Protein AF-A0A7S2FZT9-F1 (afdb_monomer_lite)

Foldseek 3Di:
DDDDPDDDDDPPDPDAVLNVLVVVCVVVVVLVVLVVAEAEEEEADPSCQSNLVSCCVSNVPRYFYEYEDADPVPVVVPDHSGPYYHHHVVSVVVVVVVVVVVVVVVVVVVVPPPPDDDDDD

Secondary structure (DSSP, 8-state):
---TT------S----HHHHHHHHHHHTTGGG-GGG---EEEE-SGGGHHHHHHHHHH-SSS-EEEEE--TT-GGGGGS---SEEESSHHHHHHHHHHHHHHHHHHHHHHHTSS-------

Structure (mmCIF, N/CA/C/O backbone):
data_AF-A0A7S2FZT9-F1
#
_entry.id   AF-A0A7S2FZT9-F1
#
loop_
_atom_site.group_PDB
_atom_site.id
_atom_site.type_symbol
_atom_site.label_atom_id
_atom_site.label_alt_id
_atom_site.label_comp_id
_atom_site.label_asym_id
_atom_site.label_entity_id
_atom_site.label_seq_id
_atom_site.pdbx_PDB_ins_code
_atom_site.Cartn_x
_atom_site.Cartn_y
_atom_site.Cartn_z
_atom_site.occupancy
_atom_site.B_iso_or_equiv
_atom_site.auth_seq_id
_atom_site.auth_comp_id
_atom_site.auth_asym_id
_atom_site.auth_atom_id
_atom_site.pdbx_PDB_model_num
ATOM 1 N N . LYS A 1 1 ? 1.820 2.189 -19.430 1.00 56.38 1 LYS A N 1
ATOM 2 C CA . LYS A 1 1 ? 3.180 1.774 -18.998 1.00 56.38 1 LYS A CA 1
ATOM 3 C C . LYS A 1 1 ? 3.579 0.583 -19.878 1.00 56.38 1 LYS A C 1
ATOM 5 O O . LYS A 1 1 ? 2.683 -0.153 -20.259 1.00 56.38 1 LYS A O 1
ATOM 10 N N . HIS A 1 2 ? 4.842 0.445 -20.287 1.00 57.19 2 HIS A N 1
ATOM 11 C CA . HIS A 1 2 ? 5.286 -0.660 -21.153 1.00 57.19 2 HIS A CA 1
ATOM 12 C C . HIS A 1 2 ? 5.999 -1.707 -20.292 1.00 57.19 2 HIS A C 1
ATOM 14 O O . HIS A 1 2 ? 6.981 -1.375 -19.632 1.00 57.19 2 HIS A O 1
ATOM 20 N N . GLY A 1 3 ? 5.507 -2.947 -20.278 1.00 56.53 3 GLY A N 1
ATOM 21 C CA . GLY A 1 3 ? 6.212 -4.058 -19.636 1.00 56.53 3 GLY A CA 1
ATOM 22 C C . GLY A 1 3 ? 7.491 -4.401 -20.406 1.00 56.53 3 GLY A C 1
ATOM 23 O O . GLY A 1 3 ? 7.520 -4.321 -21.637 1.00 56.53 3 GLY A O 1
ATOM 24 N N . LYS A 1 4 ? 8.569 -4.790 -19.709 1.00 53.38 4 LYS A N 1
ATOM 25 C CA . LYS A 1 4 ? 9.800 -5.254 -20.375 1.00 53.38 4 LYS A CA 1
ATOM 26 C C . LYS A 1 4 ? 9.459 -6.461 -21.258 1.00 53.38 4 LYS A C 1
ATOM 28 O O . LYS A 1 4 ? 9.181 -7.539 -20.747 1.00 53.38 4 LYS A O 1
ATOM 33 N N . LYS A 1 5 ? 9.526 -6.268 -22.581 1.00 70.00 5 LYS A N 1
ATOM 34 C CA . LYS A 1 5 ? 9.258 -7.282 -23.622 1.00 70.00 5 LYS A CA 1
ATOM 35 C C . LYS A 1 5 ? 7.807 -7.794 -23.674 1.00 70.00 5 LYS A C 1
ATOM 37 O O . LYS A 1 5 ? 7.585 -8.940 -24.052 1.00 70.00 5 LYS A O 1
ATOM 42 N N . VAL A 1 6 ? 6.825 -6.952 -23.340 1.00 79.00 6 VAL A N 1
ATOM 43 C CA . VAL A 1 6 ? 5.394 -7.291 -23.446 1.00 79.00 6 VAL A CA 1
ATOM 44 C C . VAL A 1 6 ? 4.625 -6.155 -24.124 1.00 79.00 6 VAL A C 1
ATOM 46 O O . VAL A 1 6 ? 4.828 -4.985 -23.805 1.00 79.00 6 VAL A O 1
ATOM 49 N N . PHE A 1 7 ? 3.725 -6.507 -25.047 1.00 73.69 7 PHE A N 1
ATOM 50 C CA . PHE A 1 7 ? 2.709 -5.595 -25.575 1.00 73.69 7 PHE A CA 1
ATOM 51 C C . PHE A 1 7 ? 1.429 -5.736 -24.751 1.00 73.69 7 PHE A C 1
ATOM 53 O O . PHE A 1 7 ? 0.883 -6.831 -24.638 1.00 73.69 7 PHE A O 1
ATOM 60 N N . GLU A 1 8 ? 0.943 -4.631 -24.189 1.00 69.12 8 GLU A N 1
ATOM 61 C CA . GLU A 1 8 ? -0.295 -4.608 -23.411 1.00 69.12 8 GLU A CA 1
ATOM 62 C C . GLU A 1 8 ? -1.389 -3.858 -24.173 1.00 69.12 8 GLU A C 1
ATOM 64 O O . GLU A 1 8 ? -1.279 -2.659 -24.431 1.00 69.12 8 GLU A O 1
ATOM 69 N N . LEU A 1 9 ? -2.471 -4.560 -24.506 1.00 77.75 9 LEU A N 1
ATOM 70 C CA . LEU A 1 9 ? -3.703 -3.958 -25.006 1.00 77.75 9 LEU A CA 1
ATOM 71 C C . LEU A 1 9 ? -4.630 -3.732 -23.813 1.00 77.75 9 LEU A C 1
ATOM 73 O O . LEU A 1 9 ? -5.137 -4.687 -23.227 1.00 77.75 9 LEU A O 1
ATOM 77 N N . ARG A 1 10 ? -4.835 -2.470 -23.432 1.00 71.88 10 ARG A N 1
ATOM 78 C CA . ARG A 1 10 ? -5.745 -2.082 -22.348 1.00 71.88 10 ARG A CA 1
ATOM 79 C C . ARG A 1 10 ? -6.803 -1.113 -22.884 1.00 71.88 10 ARG A C 1
ATOM 81 O O . ARG A 1 10 ? -6.472 -0.287 -23.739 1.00 71.88 10 ARG A O 1
ATOM 88 N N . PRO A 1 11 ? -8.058 -1.183 -22.406 1.00 75.00 11 PRO A N 1
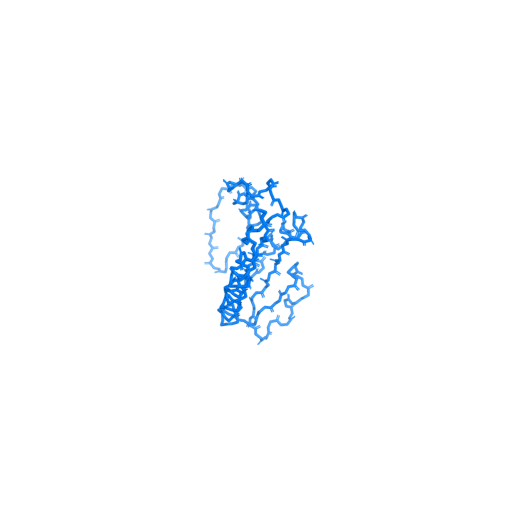ATOM 89 C CA . PRO A 1 11 ? -9.051 -0.151 -22.679 1.00 75.00 11 PRO A CA 1
ATOM 90 C C . PRO A 1 11 ? -8.497 1.238 -22.336 1.00 75.00 11 PRO A C 1
ATOM 92 O O . PRO A 1 11 ? -7.782 1.385 -21.344 1.00 75.00 11 PRO A O 1
ATOM 95 N N . LYS A 1 12 ? -8.829 2.261 -23.135 1.00 77.12 12 LYS A N 1
ATOM 96 C CA . LYS A 1 12 ? -8.429 3.657 -22.885 1.00 77.12 12 LYS A CA 1
ATOM 97 C C . LYS A 1 12 ? -9.270 4.256 -21.750 1.00 77.12 12 LYS A C 1
ATOM 99 O O . LYS A 1 12 ? -10.083 5.148 -21.969 1.00 77.12 12 LYS A O 1
ATOM 104 N N . VAL A 1 13 ? -9.097 3.712 -20.553 1.00 82.31 13 VAL A N 1
ATOM 105 C CA . VAL A 1 13 ? -9.728 4.161 -19.313 1.00 82.31 13 VAL A CA 1
ATOM 106 C C . VAL A 1 13 ? -8.629 4.698 -18.409 1.00 82.31 13 VAL A C 1
ATOM 108 O O . VAL A 1 13 ? -7.566 4.087 -18.299 1.00 82.31 13 VAL A O 1
ATOM 111 N N . ASP A 1 14 ? -8.882 5.841 -17.777 1.00 80.31 14 ASP A N 1
ATOM 112 C CA . ASP A 1 14 ? -7.965 6.446 -16.813 1.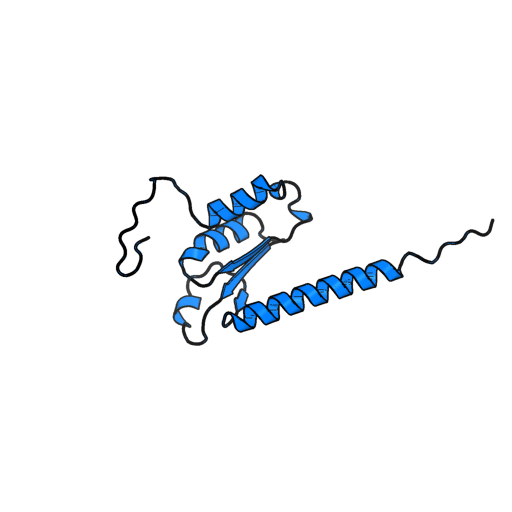00 80.31 14 ASP A CA 1
ATOM 113 C C . ASP A 1 14 ? -8.044 5.700 -15.470 1.00 80.31 14 ASP A C 1
ATOM 115 O O . ASP A 1 14 ? -8.705 6.116 -14.518 1.00 80.31 14 ASP A O 1
ATOM 119 N N . TRP A 1 15 ? -7.456 4.502 -15.448 1.00 87.62 15 TRP A N 1
ATOM 120 C CA . TRP A 1 15 ? -7.450 3.600 -14.302 1.00 87.62 15 TRP A CA 1
ATOM 121 C C . TRP A 1 15 ? -6.024 3.210 -13.929 1.00 87.62 15 TRP A C 1
ATOM 123 O O . TRP A 1 15 ? -5.269 2.671 -14.744 1.00 87.62 15 TRP A O 1
ATOM 133 N N . ASN A 1 16 ? -5.669 3.450 -12.672 1.00 89.25 16 ASN A N 1
ATOM 134 C CA . ASN A 1 16 ? -4.379 3.105 -12.086 1.00 89.25 16 ASN A CA 1
ATOM 135 C C . ASN A 1 16 ? -4.579 2.480 -10.691 1.00 89.25 16 ASN A C 1
ATOM 137 O O . ASN A 1 16 ? -5.712 2.339 -10.221 1.00 89.25 16 ASN A O 1
ATOM 141 N N . LYS A 1 17 ? -3.487 2.069 -10.032 1.00 90.50 17 LYS A N 1
ATOM 142 C CA . LYS A 1 17 ? -3.563 1.443 -8.701 1.00 90.50 17 LYS A CA 1
ATOM 143 C C . LYS A 1 17 ? -4.152 2.396 -7.649 1.00 90.50 17 LYS A C 1
ATOM 145 O O . LYS A 1 17 ? -4.909 1.947 -6.797 1.00 90.50 17 LYS A O 1
ATOM 150 N N . GLY A 1 18 ? -3.913 3.703 -7.767 1.00 92.62 18 GLY A N 1
ATOM 151 C CA . GLY A 1 18 ? -4.561 4.723 -6.939 1.00 92.62 18 GLY A CA 1
ATOM 152 C C . GLY A 1 18 ? -6.075 4.757 -7.112 1.00 92.62 18 GLY A C 1
ATOM 153 O O . GLY A 1 18 ? -6.802 4.644 -6.126 1.00 92.62 18 GLY A O 1
ATOM 154 N N . SER A 1 19 ? -6.565 4.815 -8.354 1.00 93.56 19 SER A N 1
ATOM 155 C CA . SER A 1 19 ? -8.004 4.737 -8.651 1.00 93.56 19 SER A CA 1
ATOM 156 C C . SER A 1 19 ? -8.627 3.454 -8.091 1.00 93.56 19 SER A C 1
ATOM 158 O O . SER A 1 19 ? -9.734 3.495 -7.558 1.00 93.56 19 SER A O 1
ATOM 160 N N . ALA A 1 20 ? -7.902 2.331 -8.146 1.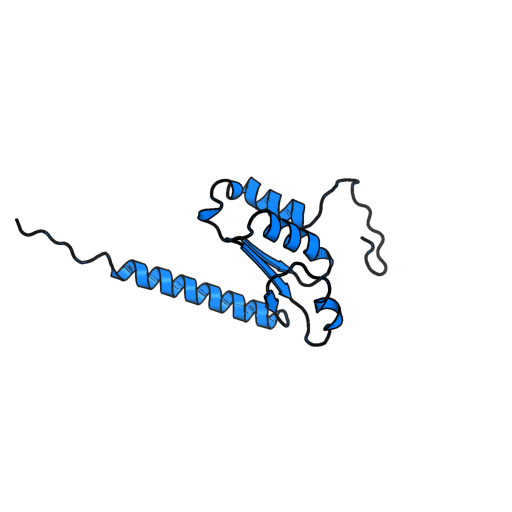00 93.69 20 ALA A N 1
ATOM 161 C CA . ALA A 1 20 ? -8.359 1.061 -7.592 1.00 93.69 20 ALA A CA 1
ATOM 162 C C . ALA A 1 20 ? -8.484 1.082 -6.061 1.00 93.69 20 ALA A C 1
ATOM 164 O O . ALA A 1 20 ? -9.511 0.655 -5.539 1.00 93.69 20 ALA A O 1
ATOM 165 N N . VAL A 1 21 ? -7.488 1.609 -5.342 1.00 93.94 21 VAL A N 1
ATOM 166 C CA . VAL A 1 21 ? -7.532 1.725 -3.872 1.00 93.94 21 VAL A CA 1
ATOM 167 C C . VAL A 1 21 ? -8.717 2.580 -3.430 1.00 93.94 21 VAL A C 1
ATOM 169 O O . VAL A 1 21 ? -9.498 2.159 -2.577 1.00 93.94 21 VAL A O 1
ATOM 172 N N . LEU A 1 22 ? -8.896 3.753 -4.044 1.00 93.88 22 LEU A N 1
ATOM 173 C CA . LEU A 1 22 ? -10.003 4.650 -3.703 1.00 93.88 22 LEU A CA 1
ATOM 174 C C . LEU A 1 22 ? -11.363 4.023 -4.011 1.00 93.88 22 LEU A C 1
ATOM 176 O O . LEU A 1 22 ? -12.302 4.159 -3.226 1.00 93.88 22 LEU A O 1
ATOM 180 N N . TRP A 1 23 ? -11.457 3.285 -5.117 1.00 95.31 23 TRP A N 1
ATOM 181 C CA . TRP A 1 23 ? -12.665 2.551 -5.457 1.00 95.31 23 TRP A CA 1
ATOM 182 C C . TRP A 1 23 ? -12.976 1.441 -4.450 1.00 95.31 23 TRP A C 1
ATOM 184 O O . TRP A 1 23 ? -14.131 1.318 -4.059 1.00 95.31 23 TRP A O 1
ATOM 194 N N . ILE A 1 24 ? -11.984 0.673 -3.980 1.00 95.00 24 ILE A N 1
ATOM 195 C CA . ILE A 1 24 ? -12.196 -0.364 -2.952 1.00 95.00 24 ILE A CA 1
ATOM 196 C C . ILE A 1 24 ? -12.735 0.269 -1.664 1.00 95.00 24 ILE A C 1
ATOM 198 O O . ILE A 1 24 ? -13.734 -0.202 -1.122 1.00 95.00 24 ILE A O 1
ATOM 202 N N . LEU A 1 25 ? -12.125 1.365 -1.200 1.00 93.94 25 LEU A N 1
ATOM 203 C CA . LEU A 1 25 ? -12.586 2.084 -0.007 1.00 93.94 25 LEU A CA 1
ATOM 204 C C . LEU A 1 25 ? -14.030 2.577 -0.160 1.00 93.94 25 LEU A C 1
ATOM 206 O O . LEU A 1 25 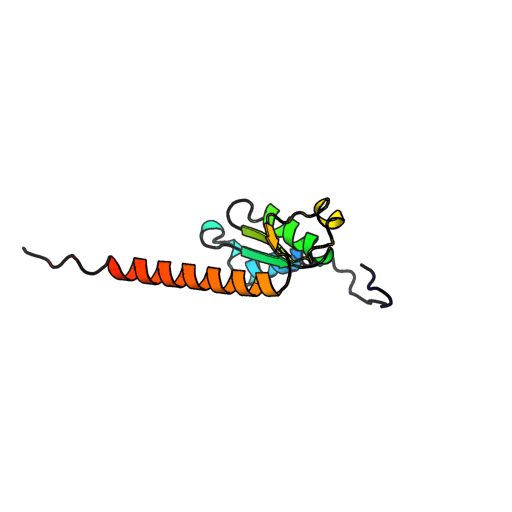? -14.826 2.462 0.770 1.00 93.94 25 LEU A O 1
ATOM 210 N N . GLN A 1 26 ? -14.387 3.091 -1.337 1.00 94.19 26 GLN A N 1
ATOM 211 C CA . GLN A 1 26 ? -15.752 3.515 -1.637 1.00 94.19 26 GLN A CA 1
ATOM 212 C C . GLN A 1 26 ? -16.728 2.334 -1.717 1.00 94.19 26 GLN A C 1
ATOM 214 O O . GLN A 1 26 ? -17.817 2.408 -1.154 1.00 94.19 26 GLN A O 1
ATOM 219 N N . ALA A 1 27 ? -16.360 1.254 -2.407 1.00 95.25 27 ALA A N 1
ATOM 220 C CA . ALA A 1 27 ? -17.205 0.078 -2.606 1.00 95.25 27 ALA A CA 1
ATOM 221 C C . ALA A 1 27 ? -17.532 -0.628 -1.282 1.00 95.25 27 ALA A C 1
ATOM 223 O O . ALA A 1 27 ? -18.614 -1.191 -1.136 1.00 95.25 27 ALA A O 1
ATOM 224 N N . LEU A 1 28 ? -16.620 -0.553 -0.310 1.00 93.25 28 LEU A N 1
ATOM 225 C CA . LEU A 1 28 ? -16.812 -1.058 1.048 1.00 93.25 28 LEU A CA 1
ATOM 226 C C . LEU A 1 28 ? -17.495 -0.045 1.990 1.00 93.25 28 LEU A C 1
ATOM 228 O O . LEU A 1 28 ? -17.703 -0.354 3.158 1.00 93.25 28 LEU A O 1
ATOM 232 N N . GLY A 1 29 ? -17.826 1.162 1.516 1.00 92.06 29 GLY A N 1
ATOM 233 C CA . GLY A 1 29 ? -18.427 2.227 2.331 1.00 92.06 29 GLY A CA 1
ATOM 234 C C . GLY A 1 29 ? -17.480 2.851 3.364 1.00 92.06 29 GLY A C 1
ATOM 235 O O . GLY A 1 29 ? -17.911 3.628 4.210 1.00 92.06 29 GLY A O 1
ATOM 236 N N . LEU A 1 30 ? -16.184 2.546 3.298 1.00 91.44 30 LEU A N 1
ATOM 237 C CA . LEU A 1 30 ? -15.182 2.990 4.270 1.00 91.44 30 LEU A CA 1
ATOM 238 C C . LEU A 1 30 ? -14.786 4.462 4.073 1.00 91.44 30 LEU A C 1
ATOM 240 O O . LEU A 1 30 ? -14.272 5.105 4.981 1.00 91.44 30 LEU A O 1
ATOM 244 N N . ASN A 1 31 ? -15.075 5.041 2.906 1.00 84.38 31 ASN A N 1
ATOM 245 C CA . ASN A 1 31 ? -14.811 6.454 2.625 1.00 84.38 31 ASN A CA 1
ATOM 246 C C . ASN A 1 31 ? -15.644 7.436 3.476 1.00 84.38 31 ASN A C 1
ATOM 248 O O . ASN A 1 31 ? -15.291 8.613 3.535 1.00 84.38 31 ASN A O 1
ATOM 252 N N . GLN A 1 32 ? -16.733 6.975 4.099 1.00 83.50 32 GLN A N 1
ATOM 253 C CA . GLN A 1 32 ? -17.599 7.779 4.971 1.00 83.50 32 GLN A CA 1
ATOM 254 C C . GLN A 1 32 ? -17.103 7.799 6.422 1.00 83.50 32 GLN A C 1
ATOM 256 O O . GLN A 1 32 ? -17.319 8.783 7.121 1.00 83.50 32 GLN A O 1
ATOM 261 N N . CYS A 1 33 ? -16.385 6.757 6.847 1.00 83.12 33 CYS A N 1
ATOM 262 C CA . CYS A 1 33 ? -15.856 6.599 8.202 1.00 83.12 33 CYS A CA 1
ATOM 263 C C . CYS A 1 33 ? -14.334 6.755 8.206 1.00 83.12 33 CYS A C 1
ATOM 265 O O . CYS A 1 33 ? -13.620 5.902 8.728 1.00 83.12 33 CYS A O 1
ATOM 267 N N . LYS A 1 34 ? -13.818 7.819 7.571 1.00 80.62 34 LYS A N 1
ATOM 268 C CA . LYS A 1 34 ? -12.367 8.003 7.419 1.00 80.62 34 LYS A CA 1
ATOM 269 C C . LYS A 1 34 ? -11.651 7.931 8.772 1.00 80.62 34 LYS A C 1
ATOM 271 O O . LYS A 1 34 ? -10.619 7.284 8.858 1.00 80.62 34 LYS A O 1
ATOM 276 N N . GLU A 1 35 ? -12.203 8.537 9.817 1.00 84.88 35 GLU A N 1
ATOM 277 C CA . GLU A 1 35 ? -11.591 8.577 11.156 1.00 84.88 35 GLU A CA 1
ATOM 278 C C . GLU A 1 35 ? -11.502 7.200 11.842 1.00 84.88 35 GLU A C 1
ATOM 280 O O . GLU A 1 35 ? -10.615 6.995 12.667 1.00 84.88 35 GLU A O 1
ATOM 285 N N . ASP A 1 36 ? -12.352 6.244 11.456 1.00 87.44 36 ASP A N 1
ATOM 286 C CA . ASP A 1 36 ? -12.431 4.912 12.076 1.00 87.44 36 ASP A CA 1
ATOM 287 C C . ASP A 1 36 ? -11.584 3.853 11.358 1.00 87.44 36 ASP A C 1
ATOM 289 O O . ASP A 1 36 ? -11.477 2.712 11.815 1.00 87.44 36 ASP A O 1
ATOM 293 N N . ILE A 1 37 ? -10.996 4.202 10.212 1.00 91.44 37 ILE A N 1
ATOM 294 C CA . ILE A 1 37 ? -10.194 3.286 9.405 1.00 91.44 37 ILE A CA 1
ATOM 295 C C . ILE A 1 37 ? -8.755 3.771 9.284 1.00 91.44 37 ILE A C 1
ATOM 297 O O . ILE A 1 37 ? -8.468 4.966 9.300 1.00 91.44 37 ILE A O 1
ATOM 301 N N . PHE A 1 38 ? -7.852 2.817 9.075 1.00 93.00 38 PHE A N 1
ATOM 302 C CA . PHE A 1 38 ? -6.460 3.093 8.751 1.00 93.00 38 PHE A CA 1
ATOM 303 C C . PHE A 1 38 ? -6.060 2.327 7.484 1.00 93.00 38 PHE A C 1
ATOM 305 O O . PHE A 1 38 ? -5.625 1.175 7.577 1.00 93.00 38 PHE A O 1
ATOM 312 N N . PRO A 1 39 ? -6.257 2.898 6.280 1.00 94.62 39 PRO A N 1
ATOM 313 C CA . PRO A 1 39 ? -5.834 2.258 5.047 1.00 94.62 39 PRO A CA 1
ATOM 314 C C . PRO A 1 39 ? -4.312 2.122 5.007 1.00 94.62 39 PRO A C 1
ATOM 316 O O . PRO A 1 39 ? -3.580 3.095 5.183 1.00 94.62 39 PRO A O 1
ATOM 319 N N . LEU A 1 40 ? -3.844 0.908 4.741 1.00 95.25 40 LEU A N 1
ATOM 320 C CA . LEU A 1 40 ? -2.431 0.582 4.631 1.00 95.25 40 LEU A CA 1
ATOM 321 C C . LEU A 1 40 ? -2.163 -0.011 3.248 1.00 95.25 40 LEU A C 1
ATOM 323 O O . LEU A 1 40 ? -2.795 -0.998 2.872 1.00 95.25 40 LEU A O 1
ATOM 327 N N . TYR A 1 41 ? -1.228 0.575 2.502 1.00 95.88 41 TYR A N 1
ATOM 328 C CA . TYR A 1 41 ? -0.835 0.081 1.183 1.00 95.88 41 TYR A CA 1
ATOM 329 C C . TYR A 1 41 ? 0.649 -0.291 1.164 1.00 95.88 41 TYR A C 1
ATOM 331 O O . TYR A 1 41 ? 1.495 0.529 1.514 1.00 95.88 41 TYR A O 1
ATOM 339 N N . LEU A 1 42 ? 0.957 -1.514 0.730 1.00 95.62 42 LEU A N 1
ATOM 340 C CA . LEU A 1 42 ? 2.317 -2.018 0.549 1.00 95.62 42 LEU A CA 1
ATOM 341 C C . LEU A 1 42 ? 2.535 -2.306 -0.940 1.00 95.62 42 LEU A C 1
ATOM 343 O O . LEU A 1 42 ? 1.737 -3.027 -1.537 1.00 95.62 42 LEU A O 1
ATOM 347 N N . GLY A 1 43 ? 3.596 -1.758 -1.531 1.00 92.56 43 GLY A N 1
ATOM 348 C CA . GLY A 1 43 ? 3.917 -1.947 -2.950 1.00 92.56 43 GLY A CA 1
ATOM 349 C C . GLY A 1 43 ? 5.419 -1.951 -3.200 1.00 92.56 43 GLY A C 1
ATOM 350 O O . GLY A 1 43 ? 6.158 -1.358 -2.418 1.00 92.56 43 GLY A O 1
ATOM 351 N N . ASP A 1 44 ? 5.879 -2.630 -4.248 1.00 86.38 44 ASP A N 1
ATOM 352 C CA . ASP A 1 44 ? 7.300 -2.916 -4.483 1.00 86.38 44 ASP A CA 1
ATOM 353 C C . ASP A 1 44 ? 7.933 -2.145 -5.648 1.00 86.38 44 ASP A C 1
ATOM 355 O O . ASP A 1 44 ? 9.158 -2.007 -5.728 1.00 86.38 44 ASP A O 1
ATOM 359 N N . ASP A 1 45 ? 7.112 -1.615 -6.555 1.00 76.56 45 ASP A N 1
ATOM 360 C CA . ASP A 1 45 ? 7.594 -1.039 -7.807 1.00 76.56 45 ASP A CA 1
ATOM 361 C C . ASP A 1 45 ? 7.022 0.361 -8.074 1.00 76.56 45 ASP A C 1
ATOM 363 O O . ASP A 1 45 ? 6.033 0.796 -7.492 1.00 76.56 45 ASP A O 1
ATOM 367 N N . VAL A 1 46 ? 7.594 1.058 -9.057 1.00 69.12 46 VAL A N 1
ATOM 368 C CA . VAL A 1 46 ? 7.169 2.385 -9.550 1.00 69.12 46 VAL A CA 1
ATOM 369 C C . VAL A 1 46 ? 5.692 2.403 -9.983 1.00 69.12 46 VAL A C 1
ATOM 371 O O . VAL A 1 46 ? 5.059 3.449 -10.138 1.00 69.12 46 VAL A O 1
ATOM 374 N N . THR A 1 47 ? 5.095 1.233 -10.221 1.00 73.94 47 THR A N 1
ATOM 375 C CA . THR A 1 47 ? 3.664 1.131 -10.520 1.00 73.94 47 THR A CA 1
ATOM 376 C C . THR A 1 47 ? 2.757 1.418 -9.322 1.00 73.94 47 THR A C 1
ATOM 378 O O . THR A 1 47 ? 1.588 1.732 -9.545 1.00 73.94 47 THR A O 1
ATOM 381 N N . ASP A 1 48 ? 3.286 1.349 -8.101 1.00 87.81 48 ASP A N 1
ATOM 382 C CA . ASP A 1 48 ? 2.577 1.584 -6.842 1.00 87.81 48 ASP A CA 1
ATOM 383 C C . ASP A 1 48 ? 2.546 3.050 -6.406 1.00 87.81 48 ASP A C 1
ATOM 385 O O . ASP A 1 48 ? 1.722 3.414 -5.570 1.00 87.81 48 ASP A O 1
ATOM 389 N N . GLU A 1 49 ? 3.334 3.920 -7.038 1.00 91.50 49 GLU A N 1
ATOM 390 C CA . GLU A 1 49 ? 3.338 5.357 -6.734 1.00 91.50 49 GLU A CA 1
ATOM 391 C C . GLU A 1 49 ? 1.959 6.002 -6.880 1.00 91.50 49 GLU A C 1
ATOM 393 O O . GLU A 1 49 ? 1.558 6.819 -6.052 1.00 91.50 49 GLU A O 1
ATOM 398 N N . ASP A 1 50 ? 1.182 5.574 -7.880 1.00 92.75 50 ASP A N 1
ATOM 399 C CA . ASP A 1 50 ? -0.191 6.043 -8.071 1.00 92.75 50 ASP A CA 1
ATOM 400 C C . ASP A 1 50 ? -1.062 5.743 -6.828 1.00 92.75 50 ASP A C 1
ATOM 402 O O . ASP A 1 50 ? -1.920 6.546 -6.454 1.00 92.75 50 ASP A O 1
ATOM 406 N N . ALA A 1 51 ? -0.823 4.610 -6.155 1.00 94.31 51 ALA A N 1
ATOM 407 C CA . ALA A 1 51 ? -1.502 4.237 -4.917 1.00 94.31 51 ALA A CA 1
ATOM 408 C C . ALA A 1 51 ? -0.971 5.007 -3.704 1.00 94.31 51 ALA A C 1
ATOM 410 O O . ALA A 1 51 ? -1.776 5.491 -2.908 1.00 94.31 51 ALA A O 1
ATOM 411 N N . PHE A 1 52 ? 0.348 5.185 -3.586 1.00 95.00 52 PHE A N 1
ATOM 412 C CA . PHE A 1 52 ? 0.943 5.969 -2.502 1.00 95.00 52 PHE A CA 1
ATOM 413 C C . PHE A 1 52 ? 0.450 7.424 -2.521 1.00 95.00 52 PHE A C 1
ATOM 415 O O . PHE A 1 52 ? 0.008 7.943 -1.495 1.00 95.00 52 PHE A O 1
ATOM 422 N N . VAL A 1 53 ? 0.443 8.065 -3.696 1.00 94.81 53 VAL A N 1
ATOM 423 C CA . VAL A 1 53 ? -0.073 9.433 -3.880 1.00 94.81 53 VAL A CA 1
ATOM 424 C C . VAL A 1 53 ? -1.557 9.513 -3.530 1.00 94.81 53 VAL A C 1
ATOM 426 O O . VAL A 1 53 ? -1.969 10.425 -2.811 1.00 94.81 53 VAL A O 1
ATOM 429 N N . ALA A 1 54 ? -2.369 8.575 -4.027 1.00 94.62 54 ALA A N 1
ATOM 430 C CA . ALA A 1 54 ? -3.802 8.560 -3.752 1.00 94.62 54 ALA A CA 1
ATOM 431 C C . ALA A 1 54 ? -4.086 8.417 -2.251 1.00 94.62 54 ALA A C 1
ATOM 433 O O . ALA A 1 54 ? -4.890 9.171 -1.706 1.00 94.62 54 ALA A O 1
ATOM 434 N N . LEU A 1 55 ? -3.390 7.500 -1.576 1.00 94.12 55 LEU A N 1
ATOM 435 C CA . LEU A 1 55 ? -3.574 7.263 -0.151 1.00 94.12 55 LEU A CA 1
ATOM 436 C C . LEU A 1 55 ? -3.163 8.479 0.679 1.00 94.12 55 LEU A C 1
ATOM 438 O O . LEU A 1 55 ? -3.943 8.948 1.500 1.00 94.12 55 LEU A O 1
ATOM 442 N N . ARG A 1 56 ? -1.990 9.054 0.401 1.00 92.62 56 ARG A N 1
ATOM 443 C CA . ARG A 1 56 ? -1.491 10.240 1.107 1.00 92.62 56 ARG A CA 1
ATOM 444 C C . ARG A 1 56 ? -2.382 11.463 0.904 1.00 92.62 56 ARG A C 1
ATOM 446 O O . ARG A 1 56 ? -2.533 12.271 1.815 1.00 92.62 56 ARG A O 1
ATOM 453 N N . ARG A 1 57 ? -2.977 11.613 -0.283 1.00 93.56 57 ARG A N 1
ATOM 454 C CA . ARG A 1 57 ? -3.904 12.712 -0.580 1.00 93.56 57 ARG A CA 1
ATOM 455 C C . ARG A 1 57 ? -5.240 12.547 0.143 1.00 93.56 57 ARG A C 1
ATOM 457 O O . ARG A 1 57 ? -5.756 13.520 0.681 1.00 93.56 57 ARG A O 1
ATOM 464 N N . GLU A 1 58 ? -5.809 11.344 0.132 1.00 92.75 58 GLU A N 1
ATOM 465 C CA . GLU A 1 58 ? -7.162 11.103 0.652 1.00 92.75 58 GLU A CA 1
ATOM 466 C C . GLU A 1 58 ? -7.204 10.761 2.152 1.00 92.75 58 GLU A C 1
ATOM 468 O O . GLU A 1 58 ? -8.256 10.950 2.776 1.00 92.75 58 GLU A O 1
ATOM 473 N N . HIS A 1 59 ? -6.083 10.283 2.710 1.00 92.31 59 HIS A N 1
ATOM 474 C CA . HIS A 1 59 ? -5.890 9.843 4.100 1.00 92.31 59 HIS A CA 1
ATOM 475 C C . HIS A 1 59 ? -4.571 10.374 4.716 1.00 92.31 59 HIS A C 1
ATOM 477 O O . HIS A 1 59 ? -3.743 9.592 5.182 1.00 92.31 59 HIS A O 1
ATOM 483 N N . PRO A 1 60 ? -4.341 11.702 4.754 1.00 89.69 60 PRO A N 1
ATOM 484 C CA . PRO A 1 60 ? -3.056 12.285 5.167 1.00 89.69 60 PRO A CA 1
ATOM 485 C C . PRO A 1 60 ? -2.705 12.117 6.655 1.00 89.69 60 PRO A C 1
ATOM 487 O O . PRO A 1 60 ? -1.569 12.378 7.036 1.00 89.69 60 PRO A O 1
ATOM 490 N N . GLN A 1 61 ? -3.672 11.767 7.511 1.00 88.31 61 GLN A N 1
ATOM 491 C CA . GLN A 1 61 ? -3.484 11.653 8.970 1.00 88.31 61 GLN A CA 1
ATOM 492 C C . GLN A 1 61 ? -3.798 10.248 9.508 1.00 88.31 61 GLN A C 1
ATOM 494 O O . GLN A 1 61 ? -3.568 9.963 10.679 1.00 88.31 61 GLN A O 1
ATOM 499 N N . ASN A 1 62 ? -4.363 9.384 8.669 1.00 90.69 62 ASN A N 1
ATOM 500 C CA . ASN A 1 62 ? -5.015 8.133 9.051 1.00 90.69 62 ASN A CA 1
ATOM 501 C C . ASN A 1 62 ? -4.850 7.064 7.966 1.00 90.69 62 ASN A C 1
ATOM 503 O O . ASN A 1 62 ? -5.754 6.274 7.725 1.00 90.69 62 ASN A O 1
ATOM 507 N N . GLY A 1 63 ? -3.714 7.065 7.283 1.00 93.44 63 GLY A N 1
ATOM 508 C CA . GLY A 1 63 ? -3.315 6.023 6.353 1.00 93.44 63 GLY A CA 1
ATOM 509 C C . GLY A 1 63 ? -1.798 5.944 6.299 1.00 93.44 63 GLY A C 1
ATOM 510 O O . GLY A 1 63 ? -1.116 6.823 6.823 1.00 93.44 63 GLY A O 1
ATOM 511 N N . ALA A 1 64 ? -1.277 4.880 5.697 1.00 94.94 64 ALA A N 1
ATOM 512 C CA . ALA A 1 64 ? 0.155 4.757 5.466 1.00 94.94 64 ALA A CA 1
ATOM 513 C C . ALA A 1 64 ? 0.465 4.038 4.154 1.00 94.94 64 ALA A C 1
ATOM 515 O O . ALA A 1 64 ? -0.123 3.005 3.819 1.00 94.94 64 ALA A O 1
ATOM 516 N N . ALA A 1 65 ? 1.443 4.578 3.436 1.00 95.12 65 ALA A N 1
ATOM 517 C CA . ALA A 1 65 ? 2.037 3.963 2.258 1.00 95.12 65 ALA A CA 1
ATOM 518 C C . ALA A 1 65 ? 3.437 3.417 2.582 1.00 95.12 65 ALA A C 1
ATOM 520 O O . ALA A 1 65 ? 4.285 4.143 3.109 1.00 95.12 65 ALA A O 1
ATOM 521 N N . ILE A 1 66 ? 3.686 2.148 2.250 1.00 94.44 66 ILE A N 1
ATOM 522 C CA . ILE A 1 66 ? 4.950 1.450 2.506 1.00 94.44 66 ILE A CA 1
ATOM 523 C C . ILE A 1 66 ? 5.531 0.917 1.192 1.00 94.44 66 ILE A C 1
ATOM 525 O O . ILE A 1 66 ? 4.905 0.110 0.505 1.00 94.44 66 ILE A O 1
ATOM 529 N N . LEU A 1 67 ? 6.759 1.325 0.877 1.00 93.00 67 LEU A N 1
ATOM 530 C CA . LEU A 1 67 ? 7.537 0.780 -0.234 1.00 93.00 67 LEU A CA 1
ATOM 531 C C . LEU A 1 67 ? 8.283 -0.488 0.205 1.00 93.00 67 LEU A C 1
ATOM 533 O O . LEU A 1 67 ? 8.956 -0.484 1.230 1.00 93.00 67 LEU A O 1
ATOM 537 N N . VAL A 1 68 ? 8.229 -1.555 -0.585 1.00 92.62 68 VAL A N 1
ATOM 538 C CA . VAL A 1 68 ? 8.952 -2.812 -0.348 1.00 92.62 68 VAL A CA 1
ATOM 539 C C . VAL A 1 68 ? 10.054 -2.954 -1.394 1.00 92.62 68 VAL A C 1
ATOM 541 O O . VAL A 1 68 ? 9.768 -3.131 -2.568 1.00 92.62 68 VAL A O 1
ATOM 544 N N . ARG A 1 69 ? 11.331 -2.882 -1.015 1.00 85.62 69 ARG A N 1
ATOM 545 C CA . ARG A 1 69 ? 12.440 -2.943 -1.989 1.00 85.62 69 ARG A CA 1
ATOM 546 C C . ARG A 1 69 ? 13.668 -3.629 -1.422 1.00 85.62 69 ARG A C 1
ATOM 548 O O . ARG A 1 69 ? 13.984 -3.409 -0.260 1.00 85.62 69 ARG A O 1
ATOM 555 N N . GLU A 1 70 ? 14.407 -4.359 -2.254 1.00 80.38 70 GLU A N 1
ATOM 556 C CA . GLU A 1 70 ? 15.670 -4.979 -1.843 1.00 80.38 70 GLU A CA 1
ATOM 557 C C . GLU A 1 70 ? 16.747 -3.954 -1.449 1.00 80.38 70 GLU A C 1
ATOM 559 O O . GLU A 1 70 ? 16.831 -2.838 -1.974 1.00 80.38 70 GLU A O 1
ATOM 564 N N . SER A 1 71 ? 17.597 -4.355 -0.500 1.00 64.12 71 SER A N 1
ATOM 565 C CA . SER A 1 71 ? 18.735 -3.556 -0.033 1.00 64.12 71 SER A CA 1
ATOM 566 C C . SER A 1 71 ? 19.797 -3.487 -1.133 1.00 64.12 71 SER A C 1
ATOM 568 O O . SER A 1 71 ? 20.562 -4.426 -1.325 1.00 64.12 71 SER A O 1
ATOM 570 N N . GLY A 1 72 ? 19.814 -2.387 -1.883 1.00 62.84 72 GLY A N 1
ATOM 571 C CA . GLY A 1 72 ? 20.674 -2.200 -3.058 1.00 62.84 72 GLY A CA 1
ATOM 572 C C . GLY A 1 72 ? 20.094 -1.215 -4.074 1.00 62.84 72 GLY A C 1
ATOM 573 O O . GLY A 1 72 ? 20.837 -0.600 -4.832 1.00 62.84 72 GLY A O 1
ATOM 574 N N . ASP A 1 73 ? 18.781 -0.985 -4.028 1.00 64.31 73 ASP A N 1
ATOM 575 C CA . ASP A 1 73 ? 18.061 -0.042 -4.889 1.00 64.31 73 ASP A CA 1
ATOM 576 C C . ASP A 1 73 ? 18.006 1.381 -4.316 1.00 64.31 73 ASP A C 1
ATOM 578 O O . ASP A 1 73 ? 16.956 2.025 -4.254 1.00 64.31 73 ASP A O 1
ATOM 582 N N . GLU A 1 74 ? 19.142 1.896 -3.846 1.00 60.59 74 GLU A N 1
ATOM 583 C CA . GLU A 1 74 ? 19.184 3.188 -3.150 1.00 60.59 74 GLU A CA 1
ATOM 584 C C . GLU A 1 74 ? 18.794 4.379 -4.041 1.00 60.59 74 GLU A C 1
ATOM 586 O O . GLU A 1 74 ? 18.180 5.321 -3.540 1.00 60.59 74 GLU A O 1
ATOM 591 N N . GLU A 1 75 ? 19.010 4.307 -5.360 1.00 57.44 75 GLU A N 1
ATOM 592 C CA . GLU A 1 75 ? 18.560 5.337 -6.316 1.00 57.44 75 GLU A CA 1
ATOM 593 C C . GLU A 1 75 ? 17.032 5.513 -6.332 1.00 57.44 75 GLU A C 1
ATOM 595 O O . GLU A 1 75 ? 16.542 6.630 -6.495 1.00 57.44 75 GLU A O 1
ATOM 600 N N . ARG A 1 76 ? 16.258 4.452 -6.055 1.00 57.94 76 ARG A N 1
ATOM 601 C CA . ARG A 1 76 ? 14.785 4.521 -5.990 1.00 57.94 76 ARG A CA 1
ATOM 602 C C . ARG A 1 76 ? 14.249 5.274 -4.775 1.00 57.94 76 ARG A C 1
ATOM 604 O O . ARG A 1 76 ? 13.055 5.535 -4.706 1.00 57.94 76 ARG A O 1
ATOM 611 N N . LYS A 1 77 ? 15.103 5.641 -3.811 1.00 53.59 77 LYS A N 1
ATOM 612 C CA . LYS A 1 77 ? 14.664 6.386 -2.619 1.00 53.59 77 LYS A CA 1
ATOM 613 C C . LYS A 1 77 ? 14.283 7.830 -2.953 1.00 53.59 77 LYS A C 1
ATOM 615 O O . LYS A 1 77 ? 13.596 8.466 -2.164 1.00 53.59 77 LYS A O 1
ATOM 620 N N . ALA A 1 78 ? 14.773 8.353 -4.079 1.00 59.41 78 ALA A N 1
ATOM 621 C CA . ALA A 1 78 ? 14.683 9.771 -4.398 1.00 59.41 78 ALA A CA 1
ATOM 622 C C . ALA A 1 78 ? 13.321 10.210 -4.967 1.00 59.41 78 ALA A C 1
ATOM 624 O O . ALA A 1 78 ? 13.054 11.408 -4.963 1.00 59.41 78 ALA A O 1
ATOM 625 N N . ASP A 1 79 ? 12.467 9.284 -5.421 1.00 77.50 79 ASP A N 1
ATOM 626 C CA . ASP A 1 79 ? 11.223 9.620 -6.135 1.00 77.50 79 ASP A CA 1
ATOM 627 C C . ASP A 1 79 ? 10.056 8.688 -5.751 1.00 77.50 79 ASP A C 1
ATOM 629 O O . ASP A 1 79 ? 9.430 8.061 -6.602 1.00 77.50 79 ASP A O 1
ATOM 633 N N . THR A 1 80 ? 9.801 8.543 -4.443 1.00 87.62 80 THR A N 1
ATOM 634 C CA . THR A 1 80 ? 8.638 7.806 -3.920 1.00 87.62 80 THR A CA 1
ATOM 635 C C . THR A 1 80 ? 7.781 8.674 -3.007 1.00 87.62 80 THR A C 1
ATOM 637 O O . THR A 1 80 ? 8.290 9.459 -2.204 1.00 87.62 80 THR A O 1
ATOM 640 N N . SER A 1 81 ? 6.461 8.517 -3.110 1.00 91.38 81 SER A N 1
ATOM 641 C CA . SER A 1 81 ? 5.485 9.145 -2.214 1.00 91.38 81 SER A CA 1
ATOM 642 C C . SER A 1 81 ? 5.211 8.331 -0.946 1.00 91.38 81 SER A C 1
ATOM 644 O O . SER A 1 81 ? 4.479 8.824 -0.079 1.00 91.38 81 SER A O 1
ATOM 646 N N . ALA A 1 82 ? 5.784 7.124 -0.825 1.00 91.56 82 ALA A N 1
ATOM 647 C CA . ALA A 1 82 ? 5.671 6.277 0.360 1.00 91.56 82 ALA A CA 1
ATOM 648 C C . ALA A 1 82 ? 6.296 6.929 1.605 1.00 91.56 82 ALA A C 1
ATOM 650 O O . ALA A 1 82 ? 7.301 7.637 1.534 1.00 91.56 82 ALA A O 1
ATOM 651 N N . GLU A 1 83 ? 5.700 6.672 2.768 1.00 91.56 83 GLU A N 1
ATOM 652 C CA . GLU A 1 83 ? 6.138 7.227 4.057 1.00 91.56 83 GLU A CA 1
ATOM 653 C C . GLU A 1 83 ? 7.147 6.317 4.758 1.00 91.56 83 GLU A C 1
ATOM 655 O O . GLU A 1 83 ? 8.014 6.785 5.498 1.00 91.56 83 GLU A O 1
ATOM 660 N N . TYR A 1 84 ? 7.051 5.013 4.497 1.00 92.31 84 TYR A N 1
ATOM 661 C CA . TYR A 1 84 ? 7.890 3.988 5.103 1.00 92.31 84 TYR A CA 1
ATOM 662 C C . TYR A 1 84 ? 8.467 3.051 4.047 1.00 92.31 84 TYR A C 1
ATOM 664 O O . TYR A 1 84 ? 7.979 2.972 2.919 1.00 92.31 84 TYR A O 1
ATOM 672 N N . VAL A 1 85 ? 9.515 2.319 4.429 1.00 90.75 85 VAL A N 1
ATOM 673 C CA . VAL A 1 85 ? 10.194 1.360 3.554 1.00 90.75 85 VAL A CA 1
ATOM 674 C C . VAL A 1 85 ? 10.460 0.061 4.310 1.00 90.75 85 VAL A C 1
ATOM 676 O O . VAL A 1 85 ? 10.947 0.101 5.440 1.00 90.75 85 VAL A O 1
ATOM 679 N N . LEU A 1 86 ? 10.188 -1.071 3.664 1.00 92.62 86 LEU A N 1
ATOM 680 C CA . LEU A 1 86 ? 10.594 -2.417 4.067 1.00 92.62 86 LEU A CA 1
ATOM 681 C C . LEU A 1 86 ? 11.607 -2.966 3.059 1.00 92.62 86 LEU A C 1
ATOM 683 O O . LEU A 1 86 ? 11.533 -2.675 1.863 1.00 92.62 86 LEU A O 1
ATOM 687 N N . ARG A 1 87 ? 12.575 -3.747 3.540 1.00 90.12 87 ARG A N 1
ATOM 688 C CA . ARG A 1 87 ? 13.753 -4.157 2.757 1.00 90.12 87 ARG A CA 1
ATOM 689 C C . ARG A 1 87 ? 13.542 -5.358 1.842 1.00 90.12 87 ARG A C 1
ATOM 691 O O . ARG A 1 87 ? 14.454 -5.691 1.093 1.00 90.12 87 ARG A O 1
ATOM 698 N N . ASN A 1 88 ? 12.434 -6.079 1.975 1.00 90.31 88 ASN A N 1
ATOM 699 C CA . ASN A 1 88 ? 12.096 -7.260 1.177 1.00 90.31 88 ASN A CA 1
ATOM 700 C C . ASN A 1 88 ? 10.728 -7.820 1.622 1.00 90.31 88 ASN A C 1
ATOM 702 O O . ASN A 1 88 ? 10.173 -7.369 2.630 1.00 90.31 88 ASN A O 1
ATOM 706 N N . PRO A 1 89 ? 10.189 -8.819 0.900 1.00 93.44 89 PRO A N 1
ATOM 707 C CA . PRO A 1 89 ? 8.983 -9.532 1.316 1.00 93.44 89 PRO A CA 1
ATOM 708 C C . PRO A 1 89 ? 9.072 -10.217 2.692 1.00 93.44 89 PRO A C 1
ATOM 710 O O . PRO A 1 89 ? 8.048 -10.343 3.360 1.00 93.44 89 PRO A O 1
ATOM 713 N N . ASP A 1 90 ? 10.258 -10.610 3.167 1.00 95.00 90 ASP A N 1
ATOM 714 C CA . ASP A 1 90 ? 10.394 -11.208 4.506 1.00 95.00 90 ASP A CA 1
ATOM 715 C C . ASP A 1 90 ? 10.095 -10.178 5.607 1.00 95.00 90 ASP A C 1
ATOM 717 O O . ASP A 1 90 ? 9.415 -10.473 6.591 1.00 95.00 90 ASP A O 1
ATOM 721 N N . GLU A 1 91 ? 10.524 -8.926 5.424 1.00 95.69 91 GLU A N 1
ATOM 722 C CA . GLU A 1 91 ? 10.163 -7.832 6.328 1.00 95.69 91 GLU A CA 1
ATOM 723 C C . GLU A 1 91 ? 8.667 -7.485 6.260 1.00 95.69 91 GLU A C 1
ATOM 725 O O . GLU A 1 91 ? 8.112 -7.037 7.265 1.00 95.69 91 GLU A O 1
ATOM 730 N N . VAL A 1 92 ? 7.990 -7.736 5.131 1.00 95.81 92 VAL A N 1
ATOM 731 C CA . VAL A 1 92 ? 6.521 -7.622 5.042 1.00 95.81 92 VAL A CA 1
ATOM 732 C C . VAL A 1 92 ? 5.850 -8.637 5.958 1.00 95.81 92 VAL A C 1
ATOM 734 O O . VAL A 1 92 ? 4.947 -8.268 6.706 1.00 95.81 92 VAL A O 1
ATOM 737 N N . LEU A 1 93 ? 6.307 -9.891 5.946 1.00 96.56 93 LEU A N 1
ATOM 738 C CA . LEU A 1 93 ? 5.769 -10.924 6.830 1.00 96.56 93 LEU A CA 1
ATOM 739 C C . LEU A 1 93 ? 5.939 -10.530 8.303 1.00 96.56 93 LEU A C 1
ATOM 741 O O . LEU A 1 93 ? 4.956 -10.474 9.037 1.00 96.56 93 LEU A O 1
ATOM 745 N N . ILE A 1 94 ? 7.158 -10.159 8.704 1.00 97.25 94 ILE A N 1
ATOM 746 C CA . ILE A 1 94 ? 7.457 -9.736 10.082 1.00 97.25 94 ILE A CA 1
ATOM 747 C C . ILE A 1 94 ? 6.600 -8.527 10.485 1.00 97.25 94 ILE A C 1
ATOM 749 O O . ILE A 1 94 ? 6.127 -8.437 11.620 1.00 97.25 94 ILE A O 1
ATOM 753 N N . PHE A 1 95 ? 6.400 -7.576 9.571 1.00 96.50 95 PHE A N 1
ATOM 754 C CA . PHE A 1 95 ? 5.549 -6.416 9.809 1.00 96.50 95 PHE A CA 1
ATOM 755 C C . PHE A 1 95 ? 4.085 -6.821 10.058 1.00 96.50 95 PHE A C 1
ATOM 757 O O . PHE A 1 95 ? 3.487 -6.354 11.029 1.00 96.50 95 PHE A O 1
ATOM 764 N N . LEU A 1 96 ? 3.519 -7.707 9.232 1.00 96.31 96 LEU A N 1
ATOM 765 C CA . LEU A 1 96 ? 2.132 -8.171 9.369 1.00 96.31 96 LEU A CA 1
ATOM 766 C C . LEU A 1 96 ? 1.918 -9.019 10.633 1.00 96.31 96 LEU A C 1
ATOM 768 O O . LEU A 1 96 ? 0.898 -8.867 11.310 1.00 96.31 96 LEU A O 1
ATOM 772 N N . GLU A 1 97 ? 2.888 -9.861 10.993 1.00 96.62 97 GLU A N 1
ATOM 773 C CA . GLU A 1 97 ? 2.868 -10.633 12.241 1.00 96.62 97 GLU A CA 1
ATOM 774 C C . GLU A 1 97 ? 2.833 -9.706 13.462 1.00 96.62 97 GLU A C 1
ATOM 776 O O . GLU A 1 97 ? 1.977 -9.847 14.336 1.00 96.62 97 GLU A O 1
ATOM 781 N N . ARG A 1 98 ? 3.700 -8.685 13.488 1.00 95.75 98 ARG A N 1
ATOM 782 C CA . ARG A 1 98 ? 3.719 -7.684 14.566 1.00 95.75 98 ARG A CA 1
ATOM 783 C C . ARG A 1 98 ? 2.433 -6.870 14.631 1.00 95.75 98 ARG A C 1
ATOM 785 O O . ARG A 1 98 ? 1.951 -6.586 15.725 1.00 95.75 98 ARG A O 1
ATOM 792 N N . LEU A 1 99 ? 1.876 -6.489 13.482 1.00 93.50 99 LEU A N 1
ATOM 793 C CA . LEU A 1 99 ? 0.615 -5.751 13.427 1.00 93.50 99 LEU A CA 1
ATOM 794 C C . LEU A 1 99 ? -0.528 -6.562 14.055 1.00 93.50 99 LEU A C 1
ATOM 796 O O . LEU A 1 99 ? -1.327 -6.015 14.814 1.00 93.50 99 LEU A O 1
ATOM 800 N N . THR A 1 100 ? -0.560 -7.867 13.781 1.00 93.31 100 THR A N 1
ATOM 801 C CA . THR A 1 100 ? -1.547 -8.794 14.349 1.00 93.31 100 THR A CA 1
ATOM 802 C C . THR A 1 100 ? -1.364 -8.934 15.859 1.00 93.31 100 THR A C 1
ATOM 804 O O . THR A 1 100 ? -2.326 -8.774 16.605 1.00 93.31 100 THR A O 1
ATOM 807 N N . GLN A 1 101 ? -0.126 -9.107 16.332 1.00 93.50 101 GLN A N 1
ATOM 808 C CA . GLN A 1 101 ? 0.165 -9.187 17.766 1.00 93.50 101 GLN A CA 1
ATOM 809 C C . GLN A 1 101 ? -0.303 -7.932 18.526 1.00 93.50 101 GLN A C 1
ATOM 811 O O . GLN A 1 101 ? -0.948 -8.033 19.568 1.00 93.50 101 GLN A O 1
ATOM 816 N N . VAL A 1 102 ? -0.044 -6.734 17.989 1.00 90.50 102 VAL A N 1
ATOM 817 C CA . VAL A 1 102 ? -0.506 -5.474 18.602 1.00 90.50 102 VAL A CA 1
ATOM 818 C C . VAL A 1 102 ? -2.035 -5.408 18.663 1.00 90.50 102 VAL A C 1
ATOM 820 O O . VAL A 1 102 ? -2.600 -4.866 19.617 1.00 90.50 102 VAL A O 1
ATOM 823 N N . GLN A 1 103 ? -2.725 -5.941 17.654 1.00 86.00 103 GLN A N 1
ATOM 824 C CA . GLN A 1 103 ? -4.183 -5.992 17.644 1.00 86.00 103 GLN A CA 1
ATOM 825 C C . GLN A 1 103 ? -4.719 -6.945 18.722 1.00 86.00 103 GLN A C 1
ATOM 827 O O . GLN A 1 103 ? -5.644 -6.574 19.446 1.00 86.00 103 GLN A O 1
ATOM 832 N N . GLU A 1 104 ? -4.102 -8.112 18.900 1.00 86.50 104 GLU A N 1
ATOM 833 C CA . GLU A 1 104 ? -4.454 -9.074 19.951 1.00 86.50 104 GLU A CA 1
ATOM 834 C C . GLU A 1 104 ? -4.227 -8.505 21.359 1.00 86.50 104 GLU A C 1
ATOM 836 O O . GLU A 1 104 ? -5.105 -8.607 22.219 1.00 86.50 104 GLU A O 1
ATOM 841 N N . GLU A 1 105 ? -3.100 -7.827 21.587 1.00 85.44 105 GLU A N 1
ATOM 842 C CA . GLU A 1 105 ? -2.790 -7.172 22.864 1.00 85.44 105 GLU A CA 1
ATOM 843 C C . GLU A 1 105 ? -3.810 -6.072 23.206 1.00 85.44 105 GLU A C 1
ATOM 845 O O . GLU A 1 105 ? -4.239 -5.947 24.357 1.00 85.44 105 GLU A O 1
ATOM 850 N N . ARG A 1 106 ? -4.269 -5.306 22.207 1.00 77.81 106 ARG A 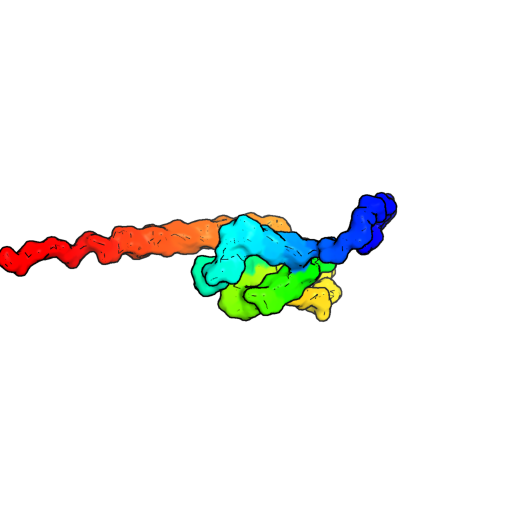N 1
ATOM 851 C CA . ARG A 1 106 ? -5.310 -4.278 22.387 1.00 77.81 106 ARG A CA 1
ATOM 852 C C . ARG A 1 106 ? -6.683 -4.873 22.693 1.00 77.81 106 ARG A C 1
ATOM 854 O O . ARG A 1 106 ? -7.399 -4.333 23.537 1.00 77.81 106 ARG A O 1
ATOM 861 N N . VAL A 1 107 ? -7.047 -5.982 22.049 1.00 74.69 107 VAL A N 1
ATOM 862 C CA . VAL A 1 107 ? -8.302 -6.700 22.334 1.00 74.69 107 VAL A CA 1
ATOM 863 C C . VAL A 1 107 ? -8.262 -7.319 23.737 1.00 74.69 107 VAL A C 1
ATOM 865 O O . VAL A 1 107 ? -9.234 -7.204 24.487 1.00 74.69 107 VAL A O 1
ATOM 868 N N . GLY A 1 108 ? -7.124 -7.896 24.136 1.00 65.00 108 GLY A N 1
ATOM 869 C CA . GLY A 1 108 ? -6.912 -8.440 25.480 1.00 65.00 108 GLY A CA 1
ATOM 870 C C . GLY A 1 108 ? -6.955 -7.377 26.583 1.00 65.00 108 GLY A C 1
ATOM 871 O O . GLY A 1 108 ? -7.572 -7.594 27.626 1.00 65.00 108 GLY A O 1
ATOM 872 N N . ALA A 1 109 ? -6.374 -6.198 26.342 1.00 60.56 109 ALA A N 1
ATOM 873 C CA . ALA A 1 109 ? -6.408 -5.076 27.282 1.00 60.56 109 ALA A CA 1
ATOM 874 C C . ALA A 1 109 ? -7.818 -4.471 27.451 1.00 60.56 109 ALA A C 1
ATOM 876 O O . ALA A 1 109 ? -8.182 -4.060 28.554 1.00 60.56 109 ALA A O 1
ATOM 877 N N . GLY A 1 110 ? -8.640 -4.458 26.393 1.00 54.59 110 GLY A N 1
ATOM 878 C CA . GLY A 1 110 ? -10.030 -3.986 26.447 1.00 54.59 110 GLY A CA 1
ATOM 879 C C . GLY A 1 110 ? -10.985 -4.921 27.203 1.00 54.59 110 GLY A C 1
ATOM 880 O O . GLY A 1 110 ? -11.938 -4.456 27.829 1.00 54.59 110 GLY A O 1
ATOM 881 N N . ALA A 1 111 ? -10.715 -6.231 27.214 1.00 58.09 111 ALA A N 1
ATOM 882 C CA . ALA A 1 111 ? -11.545 -7.223 27.904 1.00 58.09 111 ALA A CA 1
ATOM 883 C C . ALA A 1 111 ? -11.390 -7.211 29.443 1.00 58.09 111 ALA A C 1
ATOM 885 O O . ALA A 1 111 ? -12.270 -7.695 30.156 1.00 58.09 111 ALA A O 1
ATOM 886 N N . GLY A 1 112 ? -10.303 -6.636 29.973 1.00 50.88 112 GLY A N 1
ATOM 887 C CA . GLY A 1 112 ? -10.024 -6.577 31.415 1.00 50.88 112 GLY A CA 1
ATOM 888 C C . GLY A 1 112 ? -10.729 -5.449 32.184 1.00 50.88 112 GLY A C 1
ATOM 889 O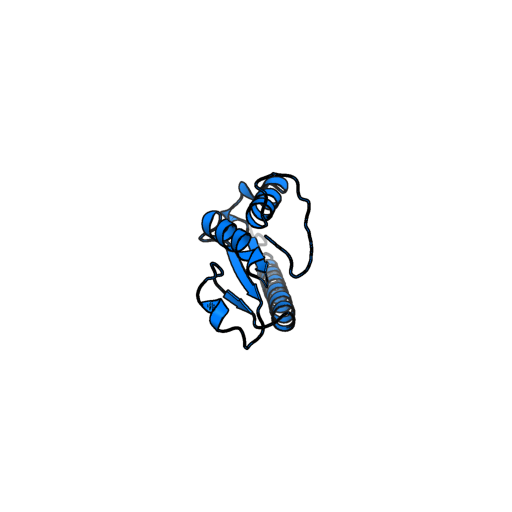 O . GLY A 1 112 ? -10.777 -5.491 33.411 1.00 50.88 112 GLY A O 1
ATOM 890 N N . ALA A 1 113 ? -11.298 -4.450 31.502 1.00 55.94 113 ALA A N 1
ATOM 891 C CA . ALA A 1 113 ? -11.820 -3.233 32.141 1.00 55.94 113 ALA A CA 1
ATOM 892 C C . ALA A 1 113 ? -13.328 -3.266 32.491 1.00 55.94 113 ALA A C 1
ATOM 894 O O . ALA A 1 113 ? -13.843 -2.311 33.067 1.00 55.94 113 ALA A O 1
ATOM 895 N N . GLY A 1 114 ? -14.055 -4.346 32.165 1.00 47.56 114 GLY A N 1
ATOM 896 C CA . GLY A 1 114 ? -15.523 -4.415 32.293 1.00 47.56 114 GLY A CA 1
ATOM 897 C C . GLY A 1 114 ? -16.089 -5.098 33.549 1.00 47.56 114 GLY A C 1
ATOM 898 O O . GLY A 1 114 ? -17.303 -5.102 33.740 1.00 47.56 114 GLY A O 1
ATOM 899 N N . ALA A 1 115 ? -15.263 -5.689 34.417 1.00 50.47 115 ALA A N 1
ATOM 900 C CA . ALA A 1 115 ? -15.731 -6.516 35.537 1.00 50.47 115 ALA A CA 1
ATOM 901 C C . ALA A 1 115 ? -15.521 -5.832 36.899 1.00 50.47 115 ALA A C 1
ATOM 903 O O . ALA A 1 115 ? -14.722 -6.283 37.714 1.00 50.47 115 ALA A O 1
ATOM 904 N N . GLY A 1 116 ? -16.230 -4.732 37.165 1.00 44.94 116 GLY A N 1
ATOM 905 C CA . GLY A 1 116 ? -16.019 -3.978 38.406 1.00 44.94 116 GLY A CA 1
ATOM 906 C C . GLY A 1 116 ? -17.116 -2.992 38.794 1.00 44.94 116 GLY A C 1
ATOM 907 O O . GLY A 1 116 ? -16.801 -1.929 39.306 1.00 44.94 116 GLY A O 1
ATOM 908 N N . ALA A 1 117 ? -18.393 -3.303 38.569 1.00 46.84 117 ALA A N 1
ATOM 909 C CA . ALA A 1 117 ? -19.487 -2.534 39.167 1.00 46.84 117 ALA A CA 1
ATOM 910 C C . ALA A 1 117 ? -20.674 -3.450 39.489 1.00 46.84 117 ALA A C 1
ATOM 912 O O . ALA A 1 117 ? -21.640 -3.542 38.734 1.00 46.84 117 ALA A O 1
ATOM 913 N N . ARG A 1 118 ? -20.602 -4.161 40.622 1.00 46.22 118 ARG A N 1
ATOM 914 C CA . ARG A 1 118 ? -21.800 -4.736 41.247 1.00 46.22 118 ARG A CA 1
ATOM 915 C C . ARG A 1 118 ? -22.284 -3.788 42.333 1.00 46.22 118 ARG A C 1
ATOM 917 O O . ARG A 1 118 ? -21.531 -3.406 43.220 1.00 46.22 118 ARG A O 1
ATOM 924 N N . HIS A 1 119 ? -23.542 -3.404 42.165 1.00 43.84 119 HIS A N 1
ATOM 925 C CA . HIS A 1 119 ? -24.350 -2.554 43.021 1.00 43.84 119 HIS A CA 1
ATOM 926 C C . HIS A 1 119 ? -24.263 -2.919 44.508 1.00 43.84 119 HIS A C 1
ATOM 928 O O . HIS A 1 119 ? -24.293 -4.090 44.884 1.00 43.84 119 HIS A O 1
ATOM 934 N N . SER A 1 120 ? -24.265 -1.892 45.351 1.00 43.94 120 SER A N 1
ATOM 935 C CA . SER A 1 120 ? -24.788 -1.955 46.714 1.00 43.94 120 SER A CA 1
ATOM 936 C C . SER A 1 120 ? -25.627 -0.700 46.919 1.00 43.94 120 SER A C 1
ATOM 938 O O . SER A 1 120 ? -25.086 0.398 47.031 1.00 43.94 120 SER A O 1
ATOM 940 N N . ALA A 1 121 ? -26.941 -0.883 46.876 1.00 45.34 121 ALA A N 1
ATOM 941 C CA . ALA A 1 121 ? -27.951 0.016 47.412 1.00 45.34 121 ALA A CA 1
ATOM 942 C C . ALA A 1 121 ? -28.939 -0.859 48.185 1.00 45.34 121 ALA A C 1
ATOM 944 O O . ALA A 1 121 ? -29.220 -1.974 47.681 1.00 45.34 121 ALA A O 1
#

pLDDT: mean 81.64, std 15.86, range [43.84, 97.25]

InterPro domains:
  IPR003337 Trehalose-phosphatase [PF02358] (1-80)
  IPR003337 Trehalose-phosphatase [TIGR00685] (2-100)
  IPR023214 HAD superfamily [G3DSA:3.40.50.1000] (1-111)
  IPR036412 HAD-like superfamily [SSF56784] (2-100)
  IPR044651 Trehalose 6-phosphate OTSB-like [PTHR43768] (1-105)

Sequence (121 aa):
KHGKKVFELRPKVDWNKGSAVLWILQALGLNQCKEDIFPLYLGDDVTDEDAFVALRREHPQNGAAILVRESGDEERKADTSAEYVLRNPDEVLIFLERLTQVQEERVGAGAGAGAGARHSA

Radius of gyration: 19.84 Å; chains: 1; bounding box: 49×24×73 Å

Organism: NCBI:txid236787